Protein AF-A0A957CVJ6-F1 (afdb_monomer_lite)

Foldseek 3Di:
DPPKDKDKDWDQDPLPPDFWTWIFIAIPNDTDDAIEIADRVQKDWDFADQVPPPGTKTKIKGWAAADPPPPVCPHHDVDRAGKIWIWIWDDDPHDTDTQDTDIAHQDPPPRHQWDWAPPPPPPHIKIKGWHFDPPPPPQDDPDPPRDDPDPTFTKIFIFDDPPRHTHTDDIDGDD

Structure (mmCIF, N/CA/C/O backbone):
data_AF-A0A957CVJ6-F1
#
_entry.id   AF-A0A957CVJ6-F1
#
loop_
_atom_site.group_PDB
_atom_site.id
_atom_site.type_symbol
_atom_site.label_atom_id
_atom_site.label_alt_id
_atom_site.label_comp_id
_atom_site.label_asym_id
_atom_site.label_entity_id
_atom_site.label_seq_id
_atom_site.pdbx_PDB_ins_code
_atom_site.Cartn_x
_atom_site.Cartn_y
_atom_site.Cartn_z
_atom_site.occupancy
_atom_site.B_iso_or_equiv
_atom_site.auth_seq_id
_atom_site.auth_comp_id
_atom_site.auth_asym_id
_atom_site.auth_atom_id
_atom_site.pdbx_PDB_model_num
ATOM 1 N N . ALA A 1 1 ? -15.642 6.549 9.611 1.00 60.59 1 ALA A N 1
ATOM 2 C CA . ALA A 1 1 ? -14.632 6.277 10.655 1.00 60.59 1 ALA A CA 1
ATOM 3 C C . ALA A 1 1 ? -14.452 7.505 11.557 1.00 60.59 1 ALA A C 1
ATOM 5 O O . ALA A 1 1 ? -13.347 8.018 11.714 1.00 60.59 1 ALA A O 1
ATOM 6 N N . ASP A 1 2 ? -15.539 8.013 12.144 1.00 57.66 2 ASP A N 1
ATOM 7 C CA . ASP A 1 2 ? -15.490 9.294 12.855 1.00 57.66 2 ASP A CA 1
ATOM 8 C C . ASP A 1 2 ? -14.660 9.174 14.137 1.00 57.66 2 ASP A C 1
ATOM 10 O O . ASP A 1 2 ? -14.997 8.429 15.055 1.00 57.66 2 ASP A O 1
ATOM 14 N N . GLY A 1 3 ? -13.543 9.903 14.175 1.00 77.94 3 GLY A N 1
ATOM 15 C CA . GLY A 1 3 ? -12.664 10.013 15.340 1.00 77.94 3 GLY A CA 1
ATOM 16 C C . GLY A 1 3 ? -11.466 9.060 15.375 1.00 77.94 3 GLY A C 1
ATOM 17 O O . GLY A 1 3 ? -10.632 9.213 16.266 1.00 77.94 3 GLY A O 1
ATOM 18 N N . VAL A 1 4 ? -11.329 8.128 14.423 1.00 85.94 4 VAL A N 1
ATOM 19 C CA . VAL A 1 4 ? -10.116 7.299 14.303 1.00 85.94 4 VAL A CA 1
ATOM 20 C C . VAL A 1 4 ? -9.075 8.060 13.485 1.00 85.94 4 VAL A C 1
ATOM 22 O O . VAL A 1 4 ? -9.286 8.339 12.307 1.00 85.94 4 VAL A O 1
ATOM 25 N N . LYS A 1 5 ? -7.946 8.414 14.107 1.00 92.12 5 LYS A N 1
ATOM 26 C CA . LYS A 1 5 ? -6.844 9.103 13.418 1.00 92.12 5 LYS A CA 1
ATOM 27 C C . LYS A 1 5 ? -5.812 8.079 12.956 1.00 92.12 5 LYS A C 1
ATOM 29 O O . LYS A 1 5 ? -5.312 7.324 13.789 1.00 92.12 5 LYS A O 1
ATOM 34 N N . ALA A 1 6 ? -5.491 8.100 11.665 1.00 93.44 6 ALA A N 1
ATOM 35 C CA . ALA A 1 6 ? -4.384 7.360 11.072 1.00 93.44 6 ALA A CA 1
ATOM 36 C C . ALA A 1 6 ? -3.311 8.355 10.605 1.00 93.44 6 ALA A C 1
ATOM 38 O O . ALA A 1 6 ? -3.640 9.378 10.004 1.00 93.44 6 ALA A O 1
ATOM 39 N N . GLU A 1 7 ? -2.051 8.093 10.931 1.00 95.25 7 GLU A N 1
ATOM 40 C CA . GLU A 1 7 ? -0.919 8.951 10.582 1.00 95.25 7 GLU A CA 1
ATOM 41 C C . GLU A 1 7 ? 0.359 8.138 10.367 1.00 95.25 7 GLU A C 1
ATOM 43 O O . GLU A 1 7 ? 0.474 6.998 10.820 1.00 95.25 7 GLU A O 1
ATOM 48 N N . ILE A 1 8 ? 1.321 8.742 9.674 1.00 94.44 8 ILE A N 1
ATOM 49 C CA . ILE A 1 8 ? 2.655 8.183 9.476 1.00 94.44 8 ILE A CA 1
ATOM 50 C C . ILE A 1 8 ? 3.614 8.851 10.441 1.00 94.44 8 ILE A C 1
ATOM 52 O O . ILE A 1 8 ? 3.641 10.075 10.550 1.00 94.44 8 ILE A O 1
ATOM 56 N N . SER A 1 9 ? 4.421 8.037 11.110 1.00 93.00 9 SER A N 1
ATOM 57 C CA . SER A 1 9 ? 5.632 8.499 11.773 1.00 93.00 9 SER A CA 1
ATOM 58 C C . SER A 1 9 ? 6.821 8.065 10.937 1.00 93.00 9 SER A C 1
ATOM 60 O O . SER A 1 9 ? 7.040 6.865 10.779 1.00 93.00 9 SER A O 1
ATOM 62 N N . ALA A 1 10 ? 7.587 9.027 10.433 1.00 88.75 10 ALA A N 1
ATOM 63 C CA . ALA A 1 10 ? 8.852 8.774 9.760 1.00 88.75 10 ALA A CA 1
ATOM 64 C C . ALA A 1 10 ? 10.021 9.041 10.713 1.00 88.75 10 ALA A C 1
ATOM 66 O O . ALA A 1 10 ? 9.974 9.948 11.548 1.00 88.75 10 ALA A O 1
ATOM 67 N N . TYR A 1 11 ? 11.082 8.254 10.595 1.00 84.19 11 TYR A N 1
ATOM 68 C CA . TYR A 1 11 ? 12.363 8.559 11.214 1.00 84.19 11 TYR A CA 1
ATOM 69 C C . TYR A 1 11 ? 13.491 8.245 10.241 1.00 84.19 11 TYR A C 1
ATOM 71 O O . TYR A 1 11 ? 13.438 7.267 9.492 1.00 84.19 11 TYR A O 1
ATOM 79 N N . SER A 1 12 ? 14.531 9.080 10.264 1.00 76.12 12 SER A N 1
ATOM 80 C CA . SER A 1 12 ? 15.690 8.852 9.411 1.00 76.12 12 SER A CA 1
ATOM 81 C C . SER A 1 12 ? 16.407 7.594 9.897 1.00 76.12 12 SER A C 1
ATOM 83 O O . SER A 1 12 ? 16.763 7.474 11.076 1.00 76.12 12 SER A O 1
ATOM 85 N N . ASN A 1 13 ? 16.642 6.650 8.992 1.00 67.62 13 ASN A N 1
ATOM 86 C CA . ASN A 1 13 ? 17.568 5.568 9.265 1.00 67.62 13 ASN A CA 1
ATOM 87 C C . ASN A 1 13 ? 18.943 5.977 8.737 1.00 67.62 13 ASN A C 1
ATOM 89 O O . ASN A 1 13 ? 19.138 6.108 7.538 1.00 67.62 13 ASN A O 1
ATOM 93 N N . HIS A 1 14 ? 19.900 6.186 9.639 1.00 60.00 14 HIS A N 1
ATOM 94 C CA . HIS A 1 14 ? 21.276 6.531 9.272 1.00 60.00 14 HIS A CA 1
ATOM 95 C C . HIS A 1 14 ? 22.021 5.386 8.568 1.00 60.00 14 HIS A C 1
ATOM 97 O O . HIS A 1 14 ? 23.079 5.634 8.000 1.00 60.00 14 HIS A O 1
ATOM 103 N N . TRP A 1 15 ? 21.472 4.167 8.604 1.00 56.62 15 TRP A N 1
ATOM 104 C CA . TRP A 1 15 ? 21.948 3.015 7.834 1.00 56.62 15 TRP A CA 1
ATOM 105 C C . TRP A 1 15 ? 21.324 2.930 6.434 1.00 56.62 15 TRP A C 1
ATOM 107 O O . TRP A 1 15 ? 21.900 2.306 5.552 1.00 56.62 15 TRP A O 1
ATOM 117 N N . ALA A 1 16 ? 20.186 3.596 6.198 1.00 55.75 16 ALA A N 1
ATOM 118 C CA . ALA A 1 16 ? 19.616 3.720 4.863 1.00 55.75 16 ALA A CA 1
ATOM 119 C C . ALA A 1 16 ? 20.351 4.843 4.124 1.00 55.75 16 ALA A C 1
ATOM 121 O O . ALA A 1 16 ? 20.060 6.024 4.316 1.00 55.75 16 ALA A O 1
ATOM 122 N N . ASP A 1 17 ? 21.342 4.490 3.309 1.00 51.38 17 ASP A N 1
ATOM 123 C CA . ASP A 1 17 ? 22.129 5.472 2.563 1.00 51.38 17 ASP A CA 1
ATOM 124 C C . ASP A 1 17 ? 21.227 6.428 1.740 1.00 51.38 17 ASP A C 1
ATOM 126 O O . ASP A 1 17 ? 20.493 6.041 0.832 1.00 51.38 17 ASP A O 1
ATOM 130 N N . ALA A 1 18 ? 21.313 7.715 2.086 1.00 51.06 18 ALA A N 1
ATOM 131 C CA . ALA A 1 18 ? 21.070 8.899 1.257 1.00 51.06 18 ALA A CA 1
ATOM 132 C C . ALA A 1 18 ? 19.707 9.112 0.555 1.00 51.06 18 ALA A C 1
ATOM 134 O O . ALA A 1 18 ? 19.637 9.960 -0.342 1.00 51.06 18 ALA A O 1
ATOM 135 N N . GLY A 1 19 ? 18.604 8.466 0.952 1.00 58.41 19 GLY A N 1
ATOM 136 C CA . GLY A 1 19 ? 17.324 8.819 0.316 1.00 58.41 19 GLY A CA 1
ATOM 137 C C . GLY A 1 19 ? 16.019 8.246 0.848 1.00 58.41 19 GLY A C 1
ATOM 138 O O . GLY A 1 19 ? 14.980 8.702 0.366 1.00 58.41 19 GLY A O 1
ATOM 139 N N . ASN A 1 20 ? 16.052 7.306 1.797 1.00 66.69 20 ASN A N 1
ATOM 140 C CA . ASN A 1 20 ? 14.855 6.654 2.331 1.00 66.69 20 ASN A CA 1
ATOM 141 C C . ASN A 1 20 ? 14.751 6.851 3.847 1.00 66.69 20 ASN A C 1
ATOM 143 O O . ASN A 1 20 ? 15.716 6.638 4.580 1.00 66.69 20 ASN A O 1
ATOM 147 N N . ASP A 1 21 ? 13.557 7.218 4.298 1.00 81.81 21 ASP A N 1
ATOM 148 C CA . ASP A 1 21 ? 13.155 7.171 5.698 1.00 81.81 21 ASP A CA 1
ATOM 149 C C . ASP A 1 21 ? 12.549 5.797 6.012 1.00 81.81 21 ASP A C 1
ATOM 151 O O . ASP A 1 21 ? 12.169 5.03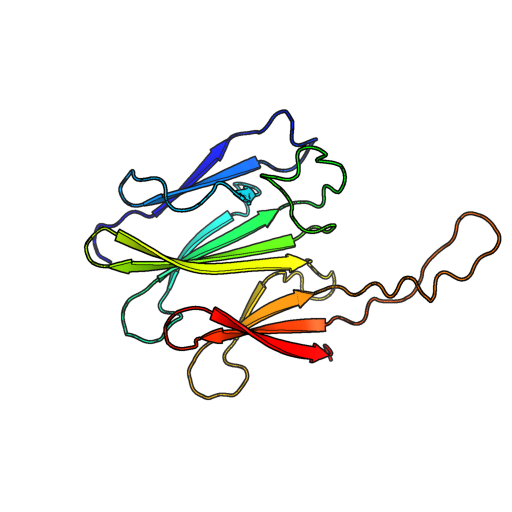4 5.117 1.00 81.81 21 ASP A O 1
ATOM 155 N N . VAL A 1 22 ? 12.430 5.487 7.302 1.00 85.56 22 VAL A N 1
ATOM 156 C CA . VAL A 1 22 ? 11.594 4.377 7.765 1.00 85.56 22 VAL A CA 1
ATOM 157 C C . VAL A 1 22 ? 10.301 4.952 8.310 1.00 85.56 22 VAL A C 1
ATOM 159 O O . VAL A 1 22 ? 10.315 5.800 9.204 1.00 85.56 22 VAL A O 1
ATOM 162 N N . CYS A 1 23 ? 9.187 4.477 7.771 1.00 89.75 23 CYS A N 1
ATOM 163 C CA . CYS A 1 23 ? 7.851 4.845 8.193 1.00 89.75 23 CYS A CA 1
ATOM 164 C C . CYS A 1 23 ? 7.213 3.741 9.026 1.00 89.75 23 CYS A C 1
ATOM 166 O O . CYS A 1 23 ? 7.423 2.550 8.809 1.00 89.75 23 CYS A O 1
ATOM 168 N N . GLN A 1 24 ? 6.364 4.164 9.953 1.00 93.31 24 GLN A N 1
ATOM 169 C CA . GLN A 1 24 ? 5.476 3.300 10.712 1.00 93.31 24 GLN A CA 1
ATOM 170 C C . GLN A 1 24 ? 4.067 3.889 10.675 1.00 93.31 24 GLN A C 1
ATOM 172 O O . GLN A 1 24 ? 3.877 5.083 10.931 1.00 93.31 24 GLN A O 1
ATOM 177 N N . LEU A 1 25 ? 3.074 3.044 10.391 1.00 95.31 25 LEU A N 1
ATOM 178 C CA . LEU A 1 25 ? 1.667 3.421 10.475 1.00 95.31 25 LEU A CA 1
ATOM 179 C C . LEU A 1 25 ? 1.222 3.463 11.942 1.00 95.31 25 LEU A C 1
ATOM 181 O O . LEU A 1 25 ? 1.420 2.504 12.692 1.00 95.31 25 LEU A O 1
ATOM 185 N N . ILE A 1 26 ? 0.596 4.571 12.338 1.00 95.12 26 ILE A N 1
ATOM 186 C CA . ILE A 1 26 ? 0.027 4.775 13.669 1.00 95.12 26 ILE A CA 1
ATOM 187 C C . ILE A 1 26 ? -1.470 5.028 13.535 1.00 95.12 26 ILE A C 1
ATOM 189 O O . ILE A 1 26 ? -1.890 5.973 12.870 1.00 95.12 26 ILE A O 1
ATOM 193 N N . VAL A 1 27 ? -2.285 4.226 14.219 1.00 93.94 27 VAL A N 1
ATOM 194 C CA . VAL A 1 27 ? -3.742 4.401 14.267 1.00 93.94 27 VAL A CA 1
ATOM 195 C C . VAL A 1 27 ? -4.197 4.433 15.711 1.00 93.94 27 VAL A C 1
ATOM 197 O O . VAL A 1 27 ? -3.889 3.536 16.489 1.00 93.94 27 VAL A O 1
ATOM 200 N N . ASN A 1 28 ? -4.890 5.500 16.113 1.00 91.69 28 ASN A N 1
ATOM 201 C CA . ASN A 1 28 ? -5.301 5.710 17.508 1.00 91.69 28 ASN A CA 1
ATOM 202 C C . ASN A 1 28 ? -4.155 5.533 18.527 1.00 91.69 28 ASN A C 1
ATOM 204 O O . ASN A 1 28 ? -4.356 5.009 19.623 1.00 91.69 28 ASN A O 1
ATOM 208 N N . ARG A 1 29 ? -2.952 6.020 18.181 1.00 90.94 29 ARG A N 1
ATOM 209 C CA . ARG A 1 29 ? -1.717 5.909 18.987 1.00 90.94 29 ARG A CA 1
ATOM 210 C C . ARG A 1 29 ? -1.180 4.481 19.151 1.00 90.94 29 ARG A C 1
ATOM 212 O O . ARG A 1 29 ? -0.334 4.254 20.012 1.00 90.94 29 ARG A O 1
ATOM 219 N N . GLN A 1 30 ? -1.653 3.531 18.352 1.00 92.06 30 GLN A N 1
ATOM 220 C CA . GLN A 1 30 ? -1.112 2.178 18.277 1.00 92.06 30 GLN A CA 1
ATOM 221 C C . GLN A 1 30 ? -0.327 2.016 16.980 1.00 92.06 30 GLN A C 1
ATOM 223 O O . GLN A 1 30 ? -0.758 2.496 15.934 1.00 92.06 30 GLN A O 1
ATOM 228 N N . LEU A 1 31 ? 0.821 1.346 17.060 1.00 93.31 31 LEU A N 1
ATOM 229 C CA . LEU A 1 31 ? 1.581 0.969 15.874 1.00 93.31 31 LEU A CA 1
ATOM 230 C C . LEU A 1 31 ? 0.841 -0.168 15.165 1.00 93.31 31 LEU A C 1
ATOM 232 O O . LEU A 1 31 ? 0.466 -1.148 15.812 1.00 93.31 31 LEU A O 1
ATOM 236 N N . LEU A 1 32 ? 0.636 -0.032 13.860 1.00 93.38 32 LEU A N 1
ATOM 237 C CA . LEU A 1 32 ? 0.062 -1.071 13.011 1.00 93.38 32 LEU A CA 1
ATOM 238 C C . LEU A 1 32 ? 1.093 -1.564 12.003 1.00 93.38 32 LEU A C 1
ATOM 240 O O . LEU A 1 32 ? 1.762 -0.750 11.368 1.00 93.38 32 LEU A O 1
ATOM 244 N N . GLY A 1 33 ? 1.161 -2.885 11.835 1.00 90.50 33 GLY A N 1
ATOM 245 C CA . GLY A 1 33 ? 2.046 -3.527 10.867 1.00 90.50 33 GLY A CA 1
ATOM 246 C C . GLY A 1 33 ? 3.531 -3.401 11.198 1.00 90.50 33 GLY A C 1
ATOM 247 O O . GLY A 1 33 ? 3.925 -2.902 12.256 1.00 90.50 33 GLY A O 1
ATOM 248 N N . GLN A 1 34 ? 4.358 -3.881 10.275 1.00 89.75 34 GLN A N 1
ATOM 249 C CA . GLN A 1 34 ? 5.807 -3.703 10.339 1.00 89.75 34 GLN A CA 1
ATOM 250 C C . GLN A 1 34 ? 6.205 -2.306 9.835 1.00 89.75 34 GLN A C 1
ATOM 252 O O . GLN A 1 34 ? 5.469 -1.714 9.038 1.00 89.75 34 GLN A O 1
ATOM 257 N N . PRO A 1 35 ? 7.367 -1.778 10.259 1.00 89.19 35 PRO A N 1
ATOM 258 C CA . PRO A 1 35 ? 7.961 -0.620 9.609 1.00 89.19 35 PRO A CA 1
ATOM 259 C C . PRO A 1 35 ? 8.194 -0.886 8.116 1.00 89.19 35 PRO A C 1
ATOM 261 O O . PRO A 1 35 ? 8.432 -2.023 7.707 1.00 89.19 35 PRO A O 1
ATOM 264 N N . PHE A 1 36 ? 8.153 0.165 7.305 1.00 86.75 36 PHE A N 1
ATOM 265 C CA . PHE A 1 36 ? 8.371 0.083 5.864 1.00 86.75 36 PHE A CA 1
ATOM 266 C C . PHE A 1 36 ? 9.204 1.261 5.367 1.00 86.75 36 PHE A C 1
ATOM 268 O O . PHE A 1 36 ? 9.156 2.356 5.930 1.00 86.75 36 PHE A O 1
ATOM 275 N N . GLY A 1 37 ? 9.959 1.046 4.292 1.00 85.25 37 GLY A N 1
ATOM 276 C CA . GLY A 1 37 ? 10.692 2.125 3.643 1.00 85.25 37 GLY A CA 1
ATOM 277 C C . GLY A 1 37 ? 9.761 3.136 2.995 1.00 85.25 37 GLY A C 1
ATOM 278 O O . GLY A 1 37 ? 8.717 2.785 2.440 1.00 85.25 37 GLY A O 1
ATOM 279 N N . CYS A 1 38 ? 10.134 4.404 3.087 1.00 86.56 38 CYS A N 1
ATOM 280 C CA . CYS A 1 38 ? 9.305 5.488 2.603 1.00 86.56 38 CYS A CA 1
ATOM 281 C C . CYS A 1 38 ? 10.114 6.761 2.335 1.00 86.56 38 CYS A C 1
ATOM 283 O O . CYS A 1 38 ? 11.291 6.881 2.670 1.00 86.56 38 CYS A O 1
ATOM 285 N N . LYS A 1 39 ? 9.430 7.761 1.790 1.00 87.56 39 LYS A N 1
ATOM 286 C CA . LYS A 1 39 ? 9.816 9.166 1.826 1.00 87.56 39 LYS A CA 1
ATOM 287 C C . LYS A 1 39 ? 8.657 9.912 2.446 1.00 87.56 39 LYS A C 1
ATOM 289 O O . LYS A 1 39 ? 7.567 9.907 1.869 1.00 87.56 39 LYS A O 1
ATOM 294 N N . GLU A 1 40 ? 8.874 10.554 3.590 1.00 83.44 40 GLU A N 1
ATOM 295 C CA . GLU A 1 40 ? 7.789 11.157 4.379 1.00 83.44 40 GLU A CA 1
ATOM 296 C C . GLU A 1 40 ? 6.888 12.071 3.527 1.00 83.44 40 GLU A C 1
ATOM 298 O O . GLU A 1 40 ? 5.671 11.910 3.501 1.00 83.44 40 GLU A O 1
ATOM 303 N N . ASN A 1 41 ? 7.491 12.946 2.714 1.00 86.25 41 ASN A N 1
ATOM 304 C CA . ASN A 1 41 ? 6.773 13.903 1.858 1.00 86.25 41 ASN A CA 1
ATOM 305 C C . ASN A 1 41 ? 5.978 13.275 0.696 1.00 86.25 41 ASN A C 1
ATOM 307 O O . ASN A 1 41 ? 5.182 13.960 0.056 1.00 86.25 41 ASN A O 1
ATOM 311 N N . PHE A 1 42 ? 6.212 11.999 0.398 1.00 87.81 42 PHE A N 1
ATOM 312 C CA . PHE A 1 42 ? 5.551 11.252 -0.675 1.00 87.81 42 PHE A CA 1
ATOM 313 C C . PHE A 1 42 ? 4.754 10.062 -0.138 1.00 87.81 42 PHE A C 1
ATOM 315 O O . PHE A 1 42 ? 4.291 9.236 -0.917 1.00 87.81 42 PHE A O 1
ATOM 322 N N . THR A 1 43 ? 4.590 9.977 1.183 1.00 90.50 43 THR A N 1
ATOM 323 C CA . THR A 1 43 ? 3.795 8.938 1.827 1.00 90.50 43 THR A CA 1
ATOM 324 C C . THR A 1 43 ? 2.452 9.516 2.234 1.00 90.50 43 THR A C 1
ATOM 326 O O . THR A 1 43 ? 2.381 10.572 2.865 1.00 90.50 43 THR A O 1
ATOM 329 N N . LYS A 1 44 ? 1.367 8.842 1.864 1.00 94.19 44 LYS A N 1
ATOM 330 C CA . LYS A 1 44 ? 0.000 9.276 2.156 1.00 94.19 44 LYS A CA 1
ATOM 331 C C . LYS A 1 44 ? -0.743 8.184 2.895 1.00 94.19 44 LYS A C 1
ATOM 333 O O . LYS A 1 44 ? -0.552 7.007 2.619 1.00 94.19 44 LYS A O 1
ATOM 338 N N . VAL A 1 45 ? -1.619 8.604 3.802 1.00 96.00 45 VAL A N 1
ATOM 339 C CA . VAL A 1 45 ? -2.594 7.732 4.459 1.00 96.00 45 VAL A CA 1
ATOM 340 C C . VAL A 1 45 ? -3.974 8.282 4.177 1.00 96.00 45 VAL A C 1
ATOM 342 O O . VAL A 1 45 ? -4.239 9.461 4.424 1.00 96.00 45 VAL A O 1
ATOM 345 N N . THR A 1 46 ? -4.848 7.434 3.662 1.00 96.00 46 THR A N 1
ATOM 346 C CA . THR A 1 46 ? -6.234 7.763 3.348 1.00 96.00 46 THR A CA 1
ATOM 347 C C . THR A 1 46 ? -7.167 6.716 3.938 1.00 96.00 46 THR A C 1
ATOM 349 O O . THR A 1 46 ? -6.765 5.604 4.268 1.00 96.00 46 THR A O 1
ATOM 352 N N . TRP A 1 47 ? -8.427 7.105 4.105 1.00 95.44 47 TRP A N 1
ATOM 353 C CA . TRP A 1 47 ? -9.515 6.180 4.391 1.00 95.44 47 TRP A CA 1
ATOM 354 C C . TRP A 1 47 ? -10.316 6.006 3.106 1.00 95.44 47 TRP A C 1
ATOM 356 O O . TRP A 1 47 ? -10.857 6.994 2.603 1.00 95.44 47 TRP A O 1
ATOM 366 N N . GLN A 1 48 ? -10.367 4.793 2.565 1.00 95.75 48 GLN A N 1
ATOM 367 C CA . GLN A 1 48 ? -11.016 4.499 1.289 1.00 95.75 48 GLN A CA 1
ATOM 368 C C . GLN A 1 48 ? -11.638 3.106 1.331 1.00 95.75 48 GLN A C 1
ATOM 370 O O . GLN A 1 48 ? -10.978 2.167 1.749 1.00 95.75 48 GLN A O 1
ATOM 375 N N . ASP A 1 49 ? -12.895 2.992 0.906 1.00 95.50 49 ASP A N 1
ATOM 376 C CA . ASP A 1 49 ? -13.589 1.708 0.757 1.00 95.50 49 ASP A CA 1
ATOM 377 C C . ASP A 1 49 ? -13.103 1.041 -0.535 1.00 95.50 49 ASP A C 1
ATOM 379 O O . ASP A 1 49 ? -13.534 1.411 -1.626 1.00 95.50 49 ASP A O 1
ATOM 383 N N . ILE A 1 50 ? -12.118 0.151 -0.409 1.00 96.38 50 ILE A N 1
ATOM 384 C CA . ILE A 1 50 ? -11.530 -0.618 -1.516 1.00 96.38 50 ILE A CA 1
ATOM 385 C C . ILE A 1 50 ? -12.087 -2.046 -1.570 1.00 96.38 50 ILE A C 1
ATOM 387 O O . ILE A 1 50 ? -11.906 -2.737 -2.569 1.00 96.38 50 ILE A O 1
ATOM 391 N N . THR A 1 51 ? -12.759 -2.505 -0.510 1.00 96.19 51 THR A N 1
ATOM 392 C CA . THR A 1 51 ? -13.417 -3.822 -0.474 1.00 96.19 51 THR A CA 1
ATOM 393 C C . THR A 1 51 ? -14.890 -3.768 -0.890 1.00 96.19 51 THR A C 1
ATOM 395 O O . THR A 1 51 ? -15.486 -4.815 -1.150 1.00 96.19 51 THR A O 1
ATOM 398 N N . HIS A 1 52 ? -15.455 -2.561 -0.996 1.00 94.62 52 HIS A N 1
ATOM 399 C CA . HIS A 1 52 ? -16.857 -2.264 -1.299 1.00 94.62 52 HIS A CA 1
ATOM 400 C C . HIS A 1 52 ? -17.843 -2.878 -0.299 1.00 94.62 52 HIS A C 1
ATOM 402 O O . HIS A 1 52 ? -18.981 -3.216 -0.640 1.00 94.62 52 HIS A O 1
ATOM 408 N N . ASP A 1 53 ? -17.424 -3.001 0.961 1.00 93.94 53 ASP A N 1
ATOM 409 C CA . ASP A 1 53 ? -18.275 -3.474 2.055 1.00 93.94 53 ASP A CA 1
ATOM 410 C C . ASP A 1 53 ? -19.021 -2.329 2.779 1.00 93.94 53 ASP A C 1
ATOM 412 O O . ASP A 1 53 ? -19.823 -2.566 3.692 1.00 93.94 53 ASP A O 1
ATOM 416 N N . GLY A 1 54 ? -18.810 -1.083 2.336 1.00 93.38 54 GLY A N 1
ATOM 417 C CA . GLY A 1 54 ? -19.387 0.125 2.915 1.00 93.38 54 GLY A CA 1
ATOM 418 C C . GLY A 1 54 ? -18.601 0.681 4.105 1.00 93.38 54 GLY A C 1
ATOM 419 O O . GLY A 1 54 ? -19.019 1.694 4.683 1.00 93.38 54 GLY A O 1
ATOM 420 N N . GLN A 1 55 ? -17.488 0.055 4.497 1.00 93.62 55 GLN A N 1
ATOM 421 C CA . GLN A 1 55 ? -16.555 0.558 5.497 1.00 93.62 55 GLN A CA 1
ATOM 422 C C . GLN A 1 55 ? -15.217 0.910 4.842 1.00 93.62 55 GLN A C 1
ATOM 424 O O . GLN A 1 55 ? -14.613 0.087 4.177 1.00 93.62 55 GLN A O 1
ATOM 429 N N . PRO A 1 56 ? -14.699 2.134 5.042 1.00 95.00 56 PRO A N 1
ATOM 430 C CA . PRO A 1 56 ? -13.416 2.489 4.464 1.00 95.00 56 PRO A CA 1
ATOM 431 C C . PRO A 1 56 ? -12.263 1.772 5.173 1.00 95.00 56 PRO A C 1
ATOM 433 O O . PRO A 1 56 ? -12.167 1.796 6.405 1.00 95.00 56 PRO A O 1
ATOM 436 N N . GLU A 1 57 ? -11.336 1.242 4.387 1.00 96.62 57 GLU A N 1
ATOM 437 C CA . GLU A 1 57 ? -10.046 0.738 4.834 1.00 96.62 57 GLU A CA 1
ATOM 438 C C . GLU A 1 57 ? -9.024 1.859 5.026 1.00 96.62 57 GLU A C 1
ATOM 440 O O . GLU A 1 57 ? -9.122 2.942 4.445 1.00 96.62 57 GLU A O 1
ATOM 445 N N . ILE A 1 58 ? -8.003 1.584 5.839 1.00 96.88 58 ILE A N 1
ATOM 446 C CA . ILE A 1 58 ? -6.814 2.431 5.929 1.00 96.88 58 ILE A CA 1
ATOM 447 C C . ILE A 1 58 ? -5.912 2.060 4.763 1.00 96.88 58 ILE A C 1
ATOM 449 O O . ILE A 1 58 ? -5.396 0.946 4.730 1.00 96.88 58 ILE A O 1
ATOM 453 N N . VAL A 1 59 ? -5.690 2.995 3.851 1.00 97.19 59 VAL A N 1
ATOM 454 C CA . VAL A 1 59 ? -4.809 2.828 2.696 1.00 97.19 59 VAL A CA 1
ATOM 455 C C . VAL A 1 59 ? -3.565 3.679 2.895 1.00 97.19 59 VAL A C 1
ATOM 457 O O . VAL A 1 59 ? -3.659 4.861 3.229 1.00 97.19 59 VAL A O 1
ATOM 460 N N . VAL A 1 60 ? -2.394 3.084 2.689 1.00 96.50 60 VAL A N 1
ATOM 461 C CA . VAL A 1 60 ? -1.107 3.776 2.685 1.00 96.50 60 VAL A CA 1
ATOM 462 C C . VAL A 1 60 ? -0.472 3.617 1.317 1.00 96.50 60 VAL A C 1
ATOM 464 O O . VAL A 1 60 ? -0.254 2.491 0.877 1.00 96.50 60 VAL A O 1
ATOM 467 N N . THR A 1 61 ? -0.118 4.731 0.681 1.00 94.38 61 THR A N 1
ATOM 468 C CA . THR A 1 61 ? 0.801 4.731 -0.461 1.00 94.38 61 THR A CA 1
ATOM 469 C C . THR A 1 61 ? 2.123 5.345 -0.033 1.00 94.38 61 THR A C 1
ATOM 471 O O . THR A 1 61 ? 2.147 6.430 0.551 1.00 94.38 61 THR A O 1
ATOM 474 N N . ALA A 1 62 ? 3.225 4.634 -0.256 1.00 91.88 62 ALA A N 1
ATOM 475 C CA . ALA A 1 62 ? 4.552 5.032 0.196 1.00 91.88 62 ALA A CA 1
ATOM 476 C C . ALA A 1 62 ? 5.566 4.912 -0.939 1.00 91.88 62 ALA A C 1
ATOM 478 O O . ALA A 1 62 ? 5.790 3.832 -1.474 1.00 91.88 62 ALA A O 1
ATOM 479 N N . LEU A 1 63 ? 6.216 6.019 -1.281 1.00 87.94 63 LEU A N 1
ATOM 480 C CA . LEU A 1 63 ? 7.344 6.017 -2.207 1.00 87.94 63 LEU A CA 1
ATOM 481 C C . LEU A 1 63 ? 8.624 5.626 -1.468 1.00 87.94 63 LEU A C 1
ATOM 483 O O . LEU A 1 63 ? 8.963 6.281 -0.488 1.00 87.94 63 LEU A O 1
ATOM 487 N N . SER A 1 64 ? 9.387 4.664 -1.978 1.00 82.12 64 SER A N 1
ATOM 488 C CA . SER A 1 64 ? 10.733 4.343 -1.492 1.00 82.12 64 SER A CA 1
ATOM 489 C C . SER A 1 64 ? 11.720 4.280 -2.662 1.00 82.12 64 SER A C 1
ATOM 491 O O . SER A 1 64 ? 11.386 3.907 -3.785 1.00 82.12 64 SER A O 1
ATOM 493 N N . GLY A 1 65 ? 12.948 4.731 -2.433 1.00 73.19 65 GLY A N 1
ATOM 494 C CA . GLY A 1 65 ? 14.032 4.689 -3.409 1.00 73.19 65 GLY A CA 1
ATOM 495 C C . GLY A 1 65 ? 14.592 3.280 -3.623 1.00 73.19 65 GLY A C 1
ATOM 496 O O . GLY A 1 65 ? 14.487 2.414 -2.753 1.00 73.19 65 GLY A O 1
ATOM 497 N N . SER A 1 66 ? 15.257 3.083 -4.765 1.00 66.81 66 SER A N 1
ATOM 498 C CA . SER A 1 66 ? 16.074 1.896 -5.032 1.00 66.81 66 SER A CA 1
ATOM 499 C C . SER A 1 66 ? 17.271 1.880 -4.088 1.00 66.81 66 SER A C 1
ATOM 501 O O . SER A 1 66 ? 18.081 2.811 -4.131 1.00 66.81 66 SER A O 1
ATOM 503 N N . ASN A 1 67 ? 17.428 0.834 -3.281 1.00 58.16 67 ASN A N 1
ATOM 504 C CA . ASN A 1 67 ? 18.710 0.592 -2.631 1.00 58.16 67 ASN A CA 1
ATOM 505 C C . ASN A 1 67 ? 19.051 -0.906 -2.612 1.00 58.16 67 ASN A C 1
ATOM 507 O O . ASN A 1 67 ? 18.718 -1.588 -1.648 1.00 58.16 67 ASN A O 1
ATOM 511 N N . PRO A 1 68 ? 19.758 -1.417 -3.636 1.00 47.81 68 PRO A N 1
ATOM 512 C CA . PRO A 1 68 ? 20.220 -2.808 -3.668 1.00 47.81 68 PRO A CA 1
ATOM 513 C C . PRO A 1 68 ? 21.329 -3.134 -2.653 1.00 47.81 68 PRO A C 1
ATOM 515 O O . PRO A 1 68 ? 21.830 -4.256 -2.646 1.00 47.81 68 PRO A O 1
ATOM 518 N N . ARG A 1 69 ? 21.783 -2.167 -1.840 1.00 45.91 69 ARG A N 1
ATOM 519 C CA . ARG A 1 69 ? 22.939 -2.320 -0.936 1.00 45.91 69 ARG A CA 1
ATOM 520 C C . ARG A 1 69 ? 22.593 -2.400 0.545 1.00 45.91 69 ARG A C 1
ATOM 522 O O . ARG A 1 69 ? 23.508 -2.369 1.364 1.00 45.91 69 ARG A O 1
ATOM 529 N N . ASP A 1 70 ? 21.318 -2.509 0.899 1.00 49.72 70 ASP A N 1
ATOM 530 C CA . ASP A 1 70 ? 20.948 -2.766 2.290 1.00 49.72 70 ASP A CA 1
ATOM 531 C C . ASP A 1 70 ? 21.203 -4.256 2.591 1.00 49.72 70 ASP A C 1
ATOM 533 O O . ASP A 1 70 ? 20.333 -5.112 2.450 1.00 49.72 70 ASP A O 1
ATOM 537 N N . GLU A 1 71 ? 22.453 -4.590 2.929 1.00 48.00 71 GLU A N 1
ATOM 538 C CA . GLU A 1 71 ? 22.855 -5.939 3.361 1.00 48.00 71 GLU A CA 1
ATOM 539 C C . GLU A 1 71 ? 22.101 -6.377 4.639 1.00 48.00 71 GLU A C 1
ATOM 541 O O . GLU A 1 71 ? 22.026 -7.569 4.941 1.00 48.00 71 GLU A O 1
ATOM 546 N N . ASP A 1 72 ? 21.455 -5.431 5.332 1.00 48.34 72 ASP A N 1
ATOM 547 C CA . ASP A 1 72 ? 20.452 -5.657 6.371 1.00 48.34 72 ASP A CA 1
ATOM 548 C C . ASP A 1 72 ? 19.043 -5.758 5.746 1.00 48.34 72 ASP A C 1
ATOM 550 O O . ASP A 1 72 ? 18.187 -4.892 5.916 1.00 48.34 72 ASP A O 1
ATOM 554 N N . TYR A 1 73 ? 18.823 -6.866 5.033 1.00 44.97 73 TYR A N 1
ATOM 555 C CA . TYR A 1 73 ? 17.655 -7.321 4.246 1.00 44.97 73 TYR A CA 1
ATOM 556 C C . TYR A 1 73 ? 16.218 -7.127 4.797 1.00 44.97 73 TYR A C 1
ATOM 558 O O . TYR A 1 73 ? 15.278 -7.674 4.226 1.00 44.97 73 TYR A O 1
ATOM 566 N N . ASN A 1 74 ? 15.982 -6.408 5.894 1.00 46.25 74 ASN A N 1
ATOM 567 C CA . ASN A 1 74 ? 14.749 -6.551 6.667 1.00 46.25 74 ASN A CA 1
ATOM 568 C C . ASN A 1 74 ? 13.868 -5.305 6.823 1.00 46.25 74 ASN A C 1
ATOM 570 O O . ASN A 1 74 ? 12.862 -5.432 7.519 1.00 46.25 74 ASN A O 1
ATOM 574 N N . VAL A 1 75 ? 14.186 -4.117 6.274 1.00 50.44 75 VAL A N 1
ATOM 575 C CA . VAL A 1 75 ? 13.388 -2.927 6.668 1.00 50.44 75 VAL A CA 1
ATOM 576 C C . VAL A 1 75 ? 12.974 -1.927 5.563 1.00 50.44 75 VAL A C 1
ATOM 578 O O . VAL A 1 75 ? 11.951 -1.271 5.754 1.00 50.44 75 VAL A O 1
ATOM 581 N N . ILE A 1 76 ? 13.677 -1.745 4.426 1.00 57.22 76 ILE A N 1
ATOM 582 C CA . ILE A 1 76 ? 13.555 -0.443 3.698 1.00 57.22 76 ILE A CA 1
ATOM 583 C C . ILE A 1 76 ? 13.332 -0.518 2.176 1.00 57.22 76 ILE A C 1
ATOM 585 O O . ILE A 1 76 ? 12.693 0.374 1.611 1.00 57.22 76 ILE A O 1
ATOM 589 N N . SER A 1 77 ? 13.778 -1.562 1.478 1.00 54.59 77 SER A N 1
ATOM 590 C CA . SER A 1 77 ? 13.477 -1.720 0.049 1.00 54.59 77 SER A CA 1
ATOM 591 C C . SER A 1 77 ? 13.599 -3.182 -0.362 1.00 54.59 77 SER A C 1
ATOM 593 O O . SER A 1 77 ? 14.693 -3.728 -0.399 1.00 54.59 77 SER A O 1
ATOM 595 N N . GLU A 1 78 ? 12.467 -3.830 -0.626 1.00 58.28 78 GLU A N 1
ATOM 596 C CA . GLU A 1 78 ? 12.420 -5.243 -1.043 1.00 58.28 78 GLU A CA 1
ATOM 597 C C . GLU A 1 78 ? 12.588 -5.411 -2.561 1.00 58.28 78 GLU A C 1
ATOM 599 O O . GLU A 1 78 ? 12.567 -6.531 -3.067 1.00 58.28 78 GLU A O 1
ATOM 604 N N . ILE A 1 79 ? 12.730 -4.304 -3.300 1.00 63.50 79 ILE A N 1
ATOM 605 C CA . ILE A 1 79 ? 12.735 -4.297 -4.762 1.00 63.50 79 ILE A CA 1
ATOM 606 C C . ILE A 1 79 ? 13.903 -3.448 -5.267 1.00 63.50 79 ILE A C 1
ATOM 608 O O . ILE A 1 79 ? 14.098 -2.317 -4.819 1.00 63.50 79 ILE A O 1
ATOM 612 N N . ASP A 1 80 ? 14.663 -3.977 -6.229 1.00 71.81 80 ASP A N 1
ATOM 613 C CA . ASP A 1 80 ? 15.808 -3.306 -6.865 1.00 71.81 80 ASP A CA 1
ATOM 614 C C . ASP A 1 80 ? 15.370 -2.210 -7.864 1.00 71.81 80 ASP A C 1
ATOM 616 O O . ASP A 1 80 ? 15.715 -2.193 -9.045 1.00 71.81 80 ASP A O 1
ATOM 620 N N . CYS A 1 81 ? 14.511 -1.303 -7.400 1.00 75.25 81 CYS A N 1
ATOM 621 C CA . CYS A 1 81 ? 14.009 -0.156 -8.140 1.00 75.25 81 CYS A CA 1
ATOM 622 C C . CYS A 1 81 ? 13.444 0.896 -7.173 1.00 75.25 81 CYS A C 1
ATOM 624 O O . CYS A 1 81 ? 13.162 0.628 -6.002 1.00 75.25 81 CYS A O 1
ATOM 626 N N . VAL A 1 82 ? 13.278 2.126 -7.666 1.00 80.00 82 VAL A N 1
ATOM 627 C CA . VAL A 1 82 ? 12.389 3.082 -7.001 1.00 80.00 82 VAL A CA 1
ATOM 628 C C . VAL A 1 82 ? 10.988 2.497 -7.112 1.00 80.00 82 VAL A C 1
ATOM 630 O O . VAL A 1 82 ? 10.558 2.179 -8.219 1.00 80.00 82 VAL A O 1
ATOM 633 N N . HIS A 1 83 ? 10.302 2.330 -5.991 1.00 84.81 83 HIS A N 1
ATOM 634 C CA . HIS A 1 83 ? 9.019 1.647 -5.953 1.00 84.81 83 HIS A CA 1
ATOM 635 C C . HIS A 1 83 ? 7.996 2.435 -5.145 1.00 84.81 83 HIS A C 1
ATOM 637 O O . HIS A 1 83 ? 8.327 3.213 -4.247 1.00 84.81 83 HIS A O 1
ATOM 643 N N . GLU A 1 84 ? 6.735 2.209 -5.475 1.00 89.25 84 GLU A N 1
ATOM 644 C CA . GLU A 1 84 ? 5.602 2.617 -4.665 1.00 89.25 84 GLU A CA 1
ATOM 645 C C . GLU A 1 84 ? 5.071 1.378 -3.949 1.00 89.25 84 GLU A C 1
ATOM 647 O O . GLU A 1 84 ? 4.895 0.319 -4.551 1.00 89.25 84 GLU A O 1
ATOM 652 N N . ARG A 1 85 ? 4.860 1.495 -2.643 1.00 90.81 85 ARG A N 1
ATOM 653 C CA . ARG A 1 85 ? 4.266 0.468 -1.797 1.00 90.81 85 ARG A CA 1
ATOM 654 C C . ARG A 1 85 ? 2.834 0.857 -1.474 1.00 90.81 85 ARG A C 1
ATOM 656 O O . ARG A 1 85 ? 2.576 1.995 -1.089 1.00 90.81 85 ARG A O 1
ATOM 663 N N . PHE A 1 86 ? 1.933 -0.105 -1.585 1.00 94.94 86 PHE A N 1
ATOM 664 C CA . PHE A 1 86 ? 0.542 -0.006 -1.186 1.00 94.94 86 PHE A CA 1
ATOM 665 C C . PHE A 1 86 ? 0.291 -0.952 -0.015 1.00 94.94 86 PHE A C 1
ATOM 667 O O . PHE A 1 86 ? 0.483 -2.166 -0.120 1.00 94.94 86 PHE A O 1
ATOM 674 N N . LEU A 1 87 ? -0.135 -0.384 1.109 1.00 95.88 87 LEU A N 1
ATOM 675 C CA . LEU A 1 87 ? -0.587 -1.124 2.282 1.00 95.88 87 LEU A CA 1
ATOM 676 C C . LEU A 1 87 ? -2.070 -0.844 2.477 1.00 95.88 87 LEU A C 1
ATOM 678 O O . LEU A 1 87 ? -2.486 0.312 2.414 1.00 95.88 87 LEU A O 1
ATOM 682 N N . ALA A 1 88 ? -2.849 -1.869 2.789 1.00 97.50 88 ALA A N 1
ATOM 683 C CA . ALA A 1 88 ? -4.232 -1.688 3.192 1.00 97.50 88 ALA A CA 1
ATOM 684 C C . ALA A 1 88 ? -4.556 -2.496 4.441 1.00 97.50 88 ALA A C 1
ATOM 686 O O . ALA A 1 88 ? -4.135 -3.646 4.588 1.00 97.50 88 ALA A O 1
ATOM 687 N N . TYR A 1 89 ? -5.335 -1.883 5.327 1.00 97.56 89 TYR A N 1
ATOM 688 C CA . TYR A 1 89 ? -5.813 -2.505 6.549 1.00 97.56 89 TYR A CA 1
ATOM 689 C C . TYR A 1 89 ? -7.318 -2.338 6.682 1.00 97.56 89 TYR A C 1
ATOM 691 O O . TYR A 1 89 ? -7.836 -1.219 6.663 1.00 97.56 89 TYR A O 1
ATOM 699 N N . GLN A 1 90 ? -7.999 -3.450 6.929 1.00 95.88 90 GLN A N 1
ATOM 700 C CA . GLN A 1 90 ? -9.396 -3.440 7.322 1.00 95.88 90 GLN A CA 1
ATOM 701 C C . GLN A 1 90 ? -9.510 -3.149 8.815 1.00 95.88 90 GLN A C 1
ATOM 703 O O . GLN A 1 90 ? -8.829 -3.774 9.635 1.00 95.88 90 GLN A O 1
ATOM 708 N N . TRP A 1 91 ? -10.347 -2.178 9.174 1.00 91.69 91 TRP A N 1
ATOM 709 C CA . TRP A 1 91 ? -10.451 -1.674 10.539 1.00 91.69 91 TRP A CA 1
ATOM 710 C C . TRP A 1 91 ? -11.766 -2.095 11.194 1.00 91.69 91 TRP A C 1
ATOM 712 O O . TRP A 1 91 ? -12.842 -1.680 10.777 1.00 91.69 91 TRP A O 1
ATOM 722 N N . TRP A 1 92 ? -11.680 -2.847 12.291 1.00 87.62 92 TRP A N 1
ATOM 723 C CA . TRP A 1 92 ? -12.837 -3.402 12.991 1.00 87.62 92 TRP A CA 1
ATOM 724 C C . TRP A 1 92 ? -12.713 -3.217 14.498 1.00 87.62 92 TRP A C 1
ATOM 726 O O . TRP A 1 92 ? -11.761 -3.698 15.103 1.00 87.62 92 TRP A O 1
ATOM 736 N N . ASN A 1 93 ? -13.702 -2.585 15.139 1.00 82.19 93 ASN A N 1
ATOM 737 C CA . ASN A 1 93 ? -13.848 -2.553 16.606 1.00 82.19 93 ASN A CA 1
ATOM 738 C C . ASN A 1 93 ? -12.555 -2.232 17.395 1.00 82.19 93 ASN A C 1
ATOM 740 O O . ASN A 1 93 ? -12.325 -2.783 18.470 1.00 82.19 93 ASN A O 1
ATOM 744 N N . GLY A 1 94 ? -11.713 -1.332 16.876 1.00 80.88 94 GLY A N 1
ATOM 745 C CA . GLY A 1 94 ? -10.456 -0.941 17.524 1.00 80.88 94 GLY A CA 1
ATOM 746 C C . GLY A 1 94 ? -9.242 -1.813 17.185 1.00 80.88 94 GLY A C 1
ATOM 747 O O . GLY A 1 94 ? -8.188 -1.603 17.777 1.00 80.88 94 GLY A O 1
ATOM 748 N N . GLY A 1 95 ? -9.379 -2.766 16.262 1.00 88.44 95 GLY A N 1
ATOM 749 C CA . GLY A 1 95 ? -8.293 -3.555 15.690 1.00 88.44 95 GLY A CA 1
ATOM 750 C C . GLY A 1 95 ? -8.183 -3.373 14.176 1.00 88.44 95 GLY A C 1
ATOM 751 O O . GLY A 1 95 ? -9.110 -2.897 13.522 1.00 88.44 95 GLY A O 1
ATOM 752 N N . ALA A 1 96 ? -7.041 -3.782 13.628 1.00 93.56 96 ALA A N 1
ATOM 753 C CA . ALA A 1 96 ? -6.753 -3.745 12.201 1.00 93.56 96 ALA A CA 1
ATOM 754 C C . ALA A 1 96 ? -6.292 -5.119 11.713 1.00 93.56 96 ALA A C 1
ATOM 756 O O . ALA A 1 96 ? -5.549 -5.804 12.416 1.00 93.56 96 ALA A O 1
ATOM 757 N N . THR A 1 97 ? -6.699 -5.497 10.506 1.00 95.81 97 THR A N 1
ATOM 758 C CA . THR A 1 97 ? -6.181 -6.670 9.790 1.00 95.81 97 THR A CA 1
ATOM 759 C C . THR A 1 97 ? -5.532 -6.185 8.506 1.00 95.81 97 THR A C 1
ATOM 761 O O . THR A 1 97 ? -6.176 -5.465 7.750 1.00 95.81 97 THR A O 1
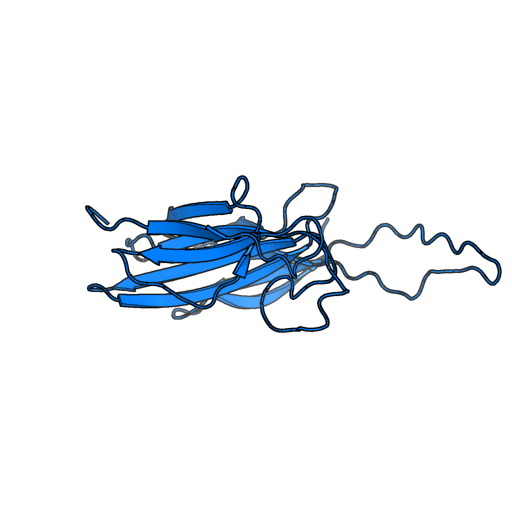ATOM 764 N N . GLU A 1 98 ? -4.266 -6.532 8.274 1.00 97.00 98 GLU A N 1
ATOM 765 C CA . GLU A 1 98 ? -3.611 -6.255 6.992 1.00 97.00 98 GLU A CA 1
ATOM 766 C C . GLU A 1 98 ? -4.296 -7.078 5.897 1.00 97.00 98 GLU A C 1
ATOM 768 O O . GLU A 1 98 ? -4.454 -8.291 6.040 1.00 97.00 98 GLU A O 1
ATOM 773 N N . ILE A 1 99 ? -4.719 -6.409 4.828 1.00 97.75 99 ILE A N 1
ATOM 774 C CA . ILE A 1 99 ? -5.395 -7.030 3.685 1.00 97.75 99 ILE A CA 1
ATOM 775 C C . ILE A 1 99 ? -4.644 -6.837 2.366 1.00 97.75 99 ILE A C 1
ATOM 777 O O . ILE A 1 99 ? -4.958 -7.514 1.390 1.00 97.75 99 ILE A O 1
ATOM 781 N N . ALA A 1 100 ? -3.663 -5.935 2.327 1.00 97.06 100 ALA A N 1
ATOM 782 C CA . ALA A 1 100 ? -2.721 -5.799 1.225 1.00 97.06 100 ALA A CA 1
ATOM 783 C C . ALA A 1 100 ? -1.391 -5.245 1.743 1.00 97.06 100 ALA A C 1
ATOM 785 O O . ALA A 1 100 ? -1.376 -4.315 2.550 1.00 97.06 100 ALA A O 1
ATOM 786 N N . ASN A 1 101 ? -0.289 -5.789 1.240 1.00 94.38 101 ASN A N 1
ATOM 787 C CA . ASN A 1 101 ? 1.051 -5.240 1.390 1.00 94.38 101 ASN A CA 1
ATOM 788 C C . ASN A 1 101 ? 1.839 -5.613 0.143 1.00 94.38 101 ASN A C 1
ATOM 790 O O . ASN A 1 101 ? 2.304 -6.741 -0.010 1.00 94.38 101 ASN A O 1
ATOM 794 N N . VAL A 1 102 ? 1.875 -4.680 -0.796 1.00 91.75 102 VAL A N 1
ATOM 795 C CA . VAL A 1 102 ? 2.406 -4.909 -2.132 1.00 91.75 102 VAL A CA 1
ATOM 796 C C . VAL A 1 102 ? 3.250 -3.726 -2.566 1.00 91.75 102 VAL A C 1
ATOM 798 O O . VAL A 1 102 ? 3.019 -2.600 -2.131 1.00 91.75 102 VAL A O 1
ATOM 801 N N . ALA A 1 103 ? 4.241 -3.962 -3.415 1.00 89.12 103 ALA A N 1
ATOM 802 C CA . ALA A 1 103 ? 5.104 -2.911 -3.929 1.00 89.12 103 ALA A CA 1
ATOM 803 C C . ALA A 1 103 ? 5.406 -3.146 -5.410 1.00 89.12 103 ALA A C 1
ATOM 805 O O . ALA A 1 103 ? 5.662 -4.277 -5.819 1.00 89.12 103 ALA A O 1
ATOM 806 N N . GLY A 1 104 ? 5.358 -2.071 -6.194 1.00 85.62 104 GLY A N 1
ATOM 807 C CA . GLY A 1 104 ? 5.625 -2.079 -7.629 1.00 85.62 104 GLY A CA 1
ATOM 808 C C . GLY A 1 104 ? 6.656 -1.023 -8.006 1.00 85.62 104 GLY A C 1
ATOM 809 O O . GLY A 1 104 ? 6.728 0.045 -7.392 1.00 85.62 104 GLY A O 1
ATOM 810 N N . CYS A 1 105 ? 7.481 -1.328 -9.002 1.00 84.00 105 CYS A N 1
ATOM 811 C CA . CYS A 1 105 ? 8.486 -0.408 -9.514 1.00 84.00 105 CYS A CA 1
ATOM 812 C C . CYS A 1 105 ? 7.833 0.769 -10.221 1.00 84.00 105 CYS A C 1
ATOM 814 O O . CYS A 1 105 ? 6.942 0.583 -11.035 1.00 84.00 105 CYS A O 1
ATOM 816 N N . ILE A 1 106 ? 8.342 1.974 -9.991 1.00 80.75 106 ILE A N 1
ATOM 817 C CA . ILE A 1 106 ? 7.897 3.148 -10.736 1.00 80.75 106 ILE A CA 1
ATOM 818 C C . ILE A 1 106 ? 8.496 3.104 -12.140 1.00 80.75 106 ILE A C 1
ATOM 820 O O . ILE A 1 106 ? 9.720 3.177 -12.303 1.00 80.75 106 ILE A O 1
ATOM 824 N N . VAL A 1 107 ? 7.632 3.010 -13.150 1.00 69.19 107 VAL A N 1
ATOM 825 C CA . VAL A 1 107 ? 8.018 3.010 -14.566 1.00 69.19 107 VAL A CA 1
ATOM 826 C C . VAL A 1 107 ? 7.906 4.436 -15.125 1.00 69.19 107 VAL A C 1
ATOM 828 O O . VAL A 1 107 ? 7.030 5.217 -14.762 1.00 69.19 107 VAL A O 1
ATOM 831 N N . GLN A 1 108 ? 8.869 4.845 -15.959 1.00 59.88 108 GLN A N 1
ATOM 832 C CA . GLN A 1 108 ? 9.040 6.251 -16.367 1.00 59.88 108 GLN A CA 1
ATOM 833 C C . GLN A 1 108 ? 7.951 6.796 -17.313 1.00 59.88 108 GLN A C 1
ATOM 835 O O . GLN A 1 108 ? 7.931 8.001 -17.556 1.00 59.88 108 GLN A O 1
ATOM 840 N N . THR A 1 109 ? 7.059 5.962 -17.846 1.00 54.38 109 THR A N 1
ATOM 841 C CA . THR A 1 109 ? 6.033 6.375 -18.821 1.00 54.38 109 THR A CA 1
ATOM 842 C C . THR A 1 109 ? 4.785 6.977 -18.179 1.00 54.38 109 THR A C 1
ATOM 844 O O . THR A 1 109 ? 4.160 7.862 -18.760 1.00 54.38 109 THR A O 1
ATOM 847 N N . ASP A 1 110 ? 4.457 6.561 -16.963 1.00 57.81 110 ASP A N 1
ATOM 848 C CA . ASP A 1 110 ? 3.205 6.884 -16.265 1.00 57.81 110 ASP A CA 1
ATOM 849 C C . ASP A 1 110 ? 3.420 7.251 -14.785 1.00 57.81 110 ASP A C 1
ATOM 851 O O . ASP A 1 110 ? 2.515 7.791 -14.147 1.00 57.81 110 ASP A O 1
ATOM 855 N N . LEU A 1 111 ? 4.640 7.037 -14.270 1.00 66.06 111 LEU A N 1
ATOM 856 C CA . LEU A 1 111 ? 5.068 7.302 -12.897 1.00 66.06 111 LEU A CA 1
ATOM 857 C C . LEU A 1 111 ? 4.253 6.565 -11.825 1.00 66.06 111 LEU A C 1
ATOM 859 O O . LEU A 1 111 ? 4.312 6.980 -10.664 1.00 66.06 111 LEU A O 1
ATOM 863 N N . TYR A 1 112 ? 3.534 5.489 -12.160 1.00 74.19 112 TYR A N 1
ATOM 864 C CA . TYR A 1 112 ? 2.891 4.667 -11.133 1.00 74.19 112 TYR A CA 1
ATOM 865 C C . TYR A 1 112 ? 3.812 3.518 -10.723 1.00 74.19 112 TYR A C 1
ATOM 867 O O . TYR A 1 112 ? 4.479 2.905 -11.553 1.00 74.19 112 TYR A O 1
ATOM 875 N N . GLY A 1 113 ? 3.860 3.229 -9.422 1.00 80.88 113 GLY A N 1
ATOM 876 C CA . GLY A 1 113 ? 4.281 1.913 -8.942 1.00 80.88 113 GLY A CA 1
ATOM 877 C C . GLY A 1 113 ? 3.065 1.084 -8.535 1.00 80.88 113 GLY A C 1
ATOM 878 O O . GLY A 1 113 ? 3.063 -0.130 -8.734 1.00 80.88 113 GLY A O 1
ATOM 879 N N . VAL A 1 114 ? 2.003 1.743 -8.048 1.00 88.81 114 VAL A N 1
ATOM 880 C CA . VAL A 1 114 ? 0.713 1.121 -7.729 1.00 88.81 114 VAL A CA 1
ATOM 881 C C . VAL A 1 114 ? -0.454 1.998 -8.181 1.00 88.81 114 VAL A C 1
ATOM 883 O O . VAL A 1 114 ? -0.452 3.207 -7.963 1.00 88.81 114 VAL A O 1
ATOM 886 N N . ARG A 1 115 ? -1.504 1.391 -8.742 1.00 90.69 115 ARG A N 1
ATOM 887 C CA . ARG A 1 115 ? -2.799 2.047 -8.979 1.00 90.69 115 ARG A CA 1
ATOM 888 C C . ARG A 1 115 ? -3.967 1.156 -8.560 1.00 90.69 115 ARG A C 1
ATOM 890 O O . ARG A 1 115 ? -3.820 -0.057 -8.440 1.00 90.69 115 ARG A O 1
ATOM 897 N N . LEU A 1 116 ? -5.115 1.788 -8.327 1.00 93.69 116 LEU A N 1
ATOM 898 C CA . LEU A 1 116 ? -6.391 1.114 -8.093 1.00 93.69 116 LEU A CA 1
ATOM 899 C C . LEU A 1 116 ? -7.279 1.294 -9.321 1.00 93.69 116 LEU A C 1
ATOM 901 O O . LEU A 1 116 ? -7.476 2.428 -9.761 1.00 93.69 116 LEU A O 1
ATOM 905 N N . GLU A 1 117 ? -7.807 0.200 -9.855 1.00 94.12 117 GLU A N 1
ATOM 906 C CA . GLU A 1 117 ? -8.590 0.193 -11.093 1.00 94.12 117 GLU A CA 1
ATOM 907 C C . GLU A 1 117 ? -9.599 -0.958 -11.066 1.00 94.12 117 GLU A C 1
ATOM 909 O O . GLU A 1 117 ? -9.242 -2.050 -10.651 1.00 94.12 117 GLU A O 1
ATOM 914 N N . ASP A 1 118 ? -10.845 -0.718 -11.477 1.00 95.69 118 ASP A N 1
ATOM 915 C CA . ASP A 1 118 ? -11.840 -1.777 -11.723 1.00 95.69 118 ASP A CA 1
ATOM 916 C C . ASP A 1 118 ? -11.621 -2.296 -13.150 1.00 95.69 118 ASP A C 1
ATOM 918 O O . ASP A 1 118 ? -12.130 -1.732 -14.124 1.00 95.69 118 ASP A O 1
ATOM 922 N N . LEU A 1 119 ? -10.744 -3.291 -13.276 1.00 94.81 119 LEU A N 1
ATOM 923 C CA . LEU A 1 119 ? -10.194 -3.736 -14.553 1.00 94.81 119 LEU A CA 1
ATOM 924 C C . LEU A 1 119 ? -11.217 -4.544 -15.359 1.00 94.81 119 LEU A C 1
ATOM 926 O O . LEU A 1 119 ? -11.260 -4.451 -16.589 1.00 94.81 119 LEU A O 1
ATOM 930 N N . ASP A 1 120 ? -12.032 -5.362 -14.689 1.00 95.00 120 ASP A N 1
ATOM 931 C CA . ASP A 1 120 ? -13.014 -6.235 -15.338 1.00 95.00 120 ASP A CA 1
ATOM 932 C C . ASP A 1 120 ? -14.461 -5.721 -15.260 1.00 95.00 120 ASP A C 1
ATOM 934 O O . ASP A 1 120 ? -15.359 -6.343 -15.837 1.00 95.00 120 ASP A O 1
ATOM 938 N N . ASN A 1 121 ? -14.669 -4.522 -14.704 1.00 95.31 121 ASN A N 1
ATOM 939 C CA . ASN A 1 121 ? -15.966 -3.856 -14.564 1.00 95.31 121 ASN A CA 1
ATOM 940 C C . ASN A 1 121 ? -16.973 -4.684 -13.750 1.00 95.31 121 ASN A C 1
ATOM 942 O O . ASN A 1 121 ? -18.184 -4.615 -14.005 1.00 95.31 121 ASN A O 1
ATOM 946 N N . ASP A 1 122 ? -16.499 -5.489 -12.796 1.00 95.06 122 ASP A N 1
ATOM 947 C CA . ASP A 1 122 ? -17.364 -6.198 -11.851 1.00 95.06 122 ASP A CA 1
ATOM 948 C C . ASP A 1 122 ? -17.828 -5.291 -10.695 1.00 95.06 122 ASP A C 1
ATOM 950 O O . ASP A 1 122 ? -18.707 -5.661 -9.906 1.00 95.06 122 ASP A O 1
ATOM 954 N N . GLY A 1 123 ? -17.314 -4.058 -10.667 1.00 92.19 123 GLY A N 1
ATOM 955 C CA . GLY A 1 123 ? -17.618 -3.074 -9.656 1.00 92.19 123 GLY A CA 1
ATOM 956 C C . GLY A 1 123 ? -16.810 -3.279 -8.390 1.00 92.19 123 GLY A C 1
ATOM 957 O O . GLY A 1 123 ? -17.245 -2.750 -7.376 1.00 92.19 123 GLY A O 1
ATOM 958 N N . GLN A 1 124 ? -15.702 -4.019 -8.409 1.00 94.75 124 GLN A N 1
ATOM 959 C CA . GLN A 1 124 ? -14.700 -4.141 -7.355 1.00 94.75 124 GLN A CA 1
ATOM 960 C C . GLN A 1 124 ? -13.349 -3.659 -7.898 1.00 94.75 124 GLN A C 1
ATOM 962 O O . GLN A 1 124 ? -12.977 -3.924 -9.029 1.00 94.75 124 GLN A O 1
ATOM 967 N N . VAL A 1 125 ? -12.606 -2.890 -7.098 1.00 96.06 125 VAL A N 1
ATOM 968 C CA . VAL A 1 125 ? -11.284 -2.419 -7.530 1.00 96.06 125 VAL A CA 1
ATOM 969 C C . VAL A 1 125 ? -10.235 -3.524 -7.400 1.00 96.06 125 VAL A C 1
ATOM 971 O O . VAL A 1 125 ? -10.197 -4.250 -6.406 1.00 96.06 125 VAL A O 1
ATOM 974 N N . GLU A 1 126 ? -9.321 -3.588 -8.359 1.00 96.75 126 GLU A N 1
ATOM 975 C CA . GLU A 1 126 ? -8.052 -4.298 -8.269 1.00 96.75 126 GLU A CA 1
ATOM 976 C C . GLU A 1 126 ? -6.911 -3.381 -7.847 1.00 96.75 126 GLU A C 1
ATOM 978 O O . GLU A 1 126 ? -6.931 -2.168 -8.069 1.00 96.75 126 GLU A O 1
ATOM 983 N N . ILE A 1 127 ? -5.866 -3.991 -7.282 1.00 95.88 127 ILE A N 1
ATOM 984 C CA . ILE A 1 127 ? -4.564 -3.341 -7.136 1.00 95.88 127 ILE A CA 1
ATOM 985 C C . ILE A 1 127 ? -3.697 -3.767 -8.316 1.00 95.88 127 ILE A C 1
ATOM 987 O O . ILE A 1 127 ? -3.422 -4.957 -8.486 1.00 95.88 127 ILE A O 1
ATOM 991 N N . ILE A 1 128 ? -3.247 -2.790 -9.097 1.00 93.25 128 ILE A N 1
ATOM 992 C CA . ILE A 1 128 ? -2.354 -3.001 -10.232 1.00 93.25 128 ILE A CA 1
ATOM 993 C C . ILE A 1 128 ? -0.967 -2.473 -9.873 1.00 93.25 128 ILE A C 1
ATOM 995 O O . ILE A 1 128 ? -0.821 -1.304 -9.508 1.00 93.25 128 ILE A O 1
ATOM 999 N N . LEU A 1 129 ? 0.048 -3.330 -9.962 1.00 89.81 129 LEU A N 1
ATOM 1000 C CA . LEU A 1 129 ? 1.440 -2.974 -9.694 1.00 89.81 129 LEU A CA 1
ATOM 1001 C C . LEU A 1 129 ? 2.232 -2.976 -10.985 1.00 89.81 129 LEU A C 1
ATOM 1003 O O . LEU A 1 129 ? 2.240 -3.990 -11.678 1.00 89.81 129 LEU A O 1
ATOM 1007 N N . ALA A 1 130 ? 2.991 -1.914 -11.230 1.00 85.19 130 ALA A N 1
ATOM 1008 C CA . ALA A 1 130 ? 4.006 -1.965 -12.267 1.00 85.19 130 ALA A CA 1
ATOM 1009 C C . ALA A 1 130 ? 5.126 -2.909 -11.818 1.00 85.19 130 ALA A C 1
ATOM 1011 O O . ALA A 1 130 ? 5.798 -2.691 -10.803 1.00 85.19 130 ALA A O 1
ATOM 1012 N N . TYR A 1 131 ? 5.344 -3.965 -12.587 1.00 76.19 131 TYR A N 1
ATOM 1013 C CA . TYR A 1 131 ? 6.440 -4.893 -12.401 1.00 76.19 131 TYR A CA 1
ATOM 1014 C C . TYR A 1 131 ? 7.388 -4.805 -13.593 1.00 76.19 131 TYR A C 1
ATOM 1016 O O . TYR A 1 131 ? 7.004 -4.845 -14.763 1.00 76.19 131 TYR A O 1
ATOM 1024 N N . ARG A 1 132 ? 8.677 -4.647 -13.293 1.00 69.12 132 ARG A N 1
ATOM 1025 C CA . ARG A 1 132 ? 9.709 -4.573 -14.320 1.00 69.12 132 ARG A CA 1
ATOM 1026 C C . ARG A 1 132 ? 10.379 -5.932 -14.445 1.00 69.12 132 ARG A C 1
ATOM 1028 O O . ARG A 1 132 ? 11.207 -6.278 -13.607 1.00 69.12 132 ARG A O 1
ATOM 1035 N N . LEU A 1 133 ? 10.125 -6.643 -15.540 1.00 55.56 133 LEU A N 1
ATOM 1036 C CA . LEU A 1 133 ? 11.072 -7.642 -16.024 1.00 55.56 133 LEU A CA 1
ATOM 1037 C C . LEU A 1 133 ? 12.091 -6.935 -16.917 1.00 55.56 133 LEU A C 1
ATOM 1039 O O . LEU A 1 133 ? 1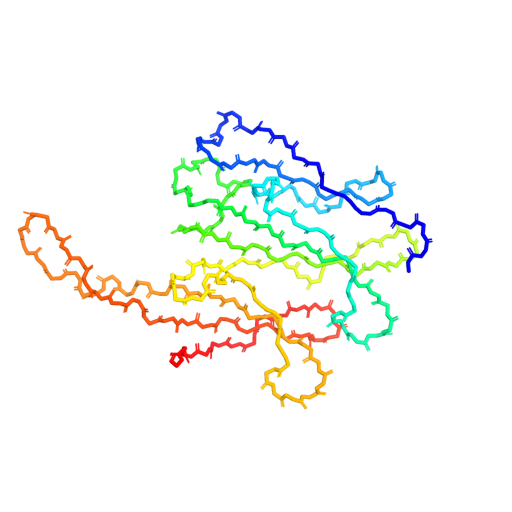1.842 -6.661 -18.088 1.00 55.56 133 LEU A O 1
ATOM 1043 N N . THR A 1 134 ? 13.280 -6.643 -16.389 1.00 50.50 134 THR A N 1
ATOM 1044 C CA . THR A 1 134 ? 14.439 -6.582 -17.281 1.00 50.50 134 THR A CA 1
ATOM 1045 C C . THR A 1 134 ? 14.771 -8.022 -17.622 1.00 50.50 134 THR A C 1
ATOM 1047 O O . THR A 1 134 ? 15.371 -8.722 -16.807 1.00 50.50 134 THR A O 1
ATOM 1050 N N . SER A 1 135 ? 14.368 -8.505 -18.794 1.00 46.91 135 SER A N 1
ATOM 1051 C CA . SER A 1 135 ? 15.018 -9.703 -19.303 1.00 46.91 135 SER A CA 1
ATOM 1052 C C . SER A 1 135 ? 16.491 -9.329 -19.516 1.00 46.91 135 SER A C 1
ATOM 1054 O O . SER A 1 135 ? 16.844 -8.524 -20.374 1.00 46.91 135 SER A O 1
ATOM 1056 N N . GLU A 1 136 ? 17.381 -9.862 -18.674 1.00 46.75 136 GLU A N 1
ATOM 1057 C CA . GLU A 1 136 ? 18.839 -9.677 -18.788 1.00 46.75 136 GLU A CA 1
ATOM 1058 C C . GLU A 1 136 ? 19.392 -10.187 -20.140 1.00 46.75 136 GLU A C 1
ATOM 1060 O O . GLU A 1 136 ? 20.572 -10.024 -20.446 1.00 46.75 136 GLU A O 1
ATOM 1065 N N . SER A 1 137 ? 18.554 -10.809 -20.973 1.00 47.19 137 SER A N 1
ATOM 1066 C CA . SER A 1 137 ? 18.947 -11.570 -22.154 1.00 47.19 137 SER A CA 1
ATOM 1067 C C . SER A 1 137 ? 19.351 -10.755 -23.384 1.00 47.19 137 SER A C 1
ATOM 1069 O O . SER A 1 137 ? 19.867 -11.359 -24.319 1.00 47.19 137 SER A O 1
ATOM 1071 N N . GLU A 1 138 ? 19.182 -9.429 -23.418 1.00 47.94 138 GLU A N 1
ATOM 1072 C CA . GLU A 1 138 ? 19.530 -8.623 -24.610 1.00 47.94 138 GLU A CA 1
ATOM 1073 C C . GLU A 1 138 ? 20.618 -7.566 -24.378 1.00 47.94 138 GLU A C 1
ATOM 1075 O O . GLU A 1 138 ? 20.809 -6.645 -25.175 1.00 47.94 138 GLU A O 1
ATOM 1080 N N . CYS A 1 139 ? 21.415 -7.715 -23.322 1.00 53.38 139 CYS A N 1
ATOM 1081 C CA . CYS A 1 139 ? 22.651 -6.954 -23.184 1.00 53.38 139 CYS A CA 1
ATOM 1082 C C . CYS A 1 139 ? 23.731 -7.542 -24.117 1.00 53.38 139 CYS A C 1
ATOM 1084 O O . CYS A 1 139 ? 24.592 -8.320 -23.710 1.00 53.38 139 CYS A O 1
ATOM 1086 N N . HIS A 1 140 ? 23.689 -7.186 -25.403 1.00 52.09 140 HIS A N 1
ATOM 1087 C CA . HIS A 1 140 ? 24.721 -7.570 -26.366 1.00 52.09 140 HIS A CA 1
ATOM 1088 C C . HIS A 1 140 ? 25.907 -6.597 -26.328 1.00 52.09 140 HIS A C 1
ATOM 1090 O O . HIS A 1 140 ? 25.820 -5.463 -26.793 1.00 52.09 140 HIS A O 1
ATOM 1096 N N . GLY A 1 141 ? 27.054 -7.066 -25.833 1.00 49.88 141 GLY A N 1
ATOM 1097 C CA . GLY A 1 141 ? 28.332 -6.374 -25.987 1.00 49.88 141 GLY A CA 1
ATOM 1098 C C . GLY A 1 141 ? 29.493 -7.130 -25.344 1.00 49.88 141 GLY A C 1
ATOM 1099 O O . GLY A 1 141 ? 29.552 -7.256 -24.129 1.00 49.88 141 GLY A O 1
ATOM 1100 N N . GLU A 1 142 ? 30.457 -7.591 -26.145 1.00 55.28 142 GLU A N 1
ATOM 1101 C CA . GLU A 1 142 ? 31.728 -8.150 -25.643 1.00 55.28 142 GLU A CA 1
ATOM 1102 C C . GLU A 1 142 ? 32.702 -7.058 -25.141 1.00 55.28 142 GLU A C 1
ATOM 1104 O O . GLU A 1 142 ? 33.757 -7.371 -24.593 1.00 55.28 142 GLU A O 1
ATOM 1109 N N . TYR A 1 143 ? 32.366 -5.771 -25.307 1.00 55.09 143 TYR A N 1
ATOM 1110 C CA . TYR A 1 143 ? 33.240 -4.640 -24.988 1.00 55.09 143 TYR A CA 1
ATOM 1111 C C . TYR A 1 143 ? 32.521 -3.539 -24.199 1.00 55.09 143 TYR A C 1
ATOM 1113 O O . TYR A 1 143 ? 31.446 -3.078 -24.569 1.00 55.09 143 TYR A O 1
ATOM 1121 N N . TYR A 1 144 ? 33.162 -3.112 -23.107 1.00 46.03 144 TYR A N 1
ATOM 1122 C CA . TYR A 1 144 ? 32.683 -2.087 -22.180 1.00 46.03 144 TYR A CA 1
ATOM 1123 C C . TYR A 1 144 ? 32.617 -0.678 -22.810 1.00 46.03 144 TYR A C 1
ATOM 1125 O O . TYR A 1 144 ? 33.553 -0.297 -23.518 1.00 46.03 144 TYR A O 1
ATOM 1133 N N . PRO A 1 145 ? 31.614 0.148 -22.447 1.00 47.81 145 PRO A N 1
ATOM 1134 C CA . PRO A 1 145 ? 30.482 -0.177 -21.575 1.00 47.81 145 PRO A CA 1
ATOM 1135 C C . PRO A 1 145 ? 29.336 -0.852 -22.347 1.00 47.81 145 PRO A C 1
ATOM 1137 O O . PRO A 1 145 ? 28.971 -0.430 -23.442 1.00 47.81 145 PRO A O 1
ATOM 1140 N N . ILE A 1 146 ? 28.765 -1.899 -21.747 1.00 51.25 146 ILE A N 1
ATOM 1141 C CA . ILE A 1 146 ? 27.562 -2.575 -22.240 1.00 51.25 146 ILE A CA 1
ATOM 1142 C C . ILE A 1 146 ? 26.389 -1.604 -22.058 1.00 51.25 146 ILE A C 1
ATOM 1144 O O . ILE A 1 146 ? 26.039 -1.258 -20.931 1.00 51.25 146 ILE A O 1
ATOM 1148 N N . TYR A 1 147 ? 25.813 -1.133 -23.162 1.00 48.69 147 TYR A N 1
ATOM 1149 C CA . TYR A 1 147 ? 24.590 -0.335 -23.154 1.00 48.69 147 TYR A CA 1
ATOM 1150 C C . TYR A 1 147 ? 23.406 -1.257 -23.432 1.00 48.69 147 TYR A C 1
ATOM 1152 O O . TYR A 1 147 ? 23.268 -1.755 -24.547 1.00 48.69 147 TYR A O 1
ATOM 1160 N N . CYS A 1 148 ? 22.555 -1.478 -22.434 1.00 54.41 148 CYS A N 1
ATOM 1161 C CA . CYS A 1 148 ? 21.301 -2.198 -22.627 1.00 54.41 148 CYS A CA 1
ATOM 1162 C C . CYS A 1 148 ? 20.228 -1.168 -23.023 1.00 54.41 148 CYS A C 1
ATOM 1164 O O . CYS A 1 148 ? 19.906 -0.274 -22.242 1.00 54.41 148 CYS A O 1
ATOM 1166 N N . TRP A 1 149 ? 19.752 -1.253 -24.268 1.00 49.97 149 TRP A N 1
ATOM 1167 C CA . TRP A 1 149 ? 18.752 -0.350 -24.861 1.00 49.97 149 TRP A CA 1
ATOM 1168 C C . TRP A 1 149 ? 17.373 -1.002 -25.010 1.00 49.97 149 TRP A C 1
ATOM 1170 O O . TRP A 1 149 ? 16.531 -0.470 -25.729 1.00 49.97 149 TRP A O 1
ATOM 1180 N N . SER A 1 150 ? 17.120 -2.149 -24.376 1.00 56.94 150 SER A N 1
ATOM 1181 C CA . SER A 1 150 ? 15.764 -2.686 -24.357 1.00 56.94 150 SER A CA 1
ATOM 1182 C C . SER A 1 150 ? 14.898 -1.809 -23.456 1.00 56.94 150 SER A C 1
ATOM 1184 O O . SER A 1 150 ? 15.170 -1.633 -22.263 1.00 56.94 150 SER A O 1
ATOM 1186 N N . GLU A 1 151 ? 13.863 -1.220 -24.050 1.00 58.72 151 GLU A N 1
ATOM 1187 C CA . GLU A 1 151 ? 12.752 -0.685 -23.279 1.00 58.72 151 GLU A CA 1
ATOM 1188 C C . GLU A 1 151 ? 12.130 -1.881 -22.545 1.00 58.72 151 GLU A C 1
ATOM 1190 O O . GLU A 1 151 ? 11.772 -2.866 -23.194 1.00 58.72 151 GLU A O 1
ATOM 1195 N N . PRO A 1 152 ? 12.106 -1.883 -21.202 1.00 62.72 152 PRO A N 1
ATOM 1196 C CA . PRO A 1 152 ? 11.495 -2.980 -20.469 1.00 62.72 152 PRO A CA 1
ATOM 1197 C C . PRO A 1 152 ? 10.026 -3.063 -20.881 1.00 62.72 152 PRO A C 1
ATOM 1199 O O . PRO A 1 152 ? 9.330 -2.054 -20.798 1.00 62.72 152 PRO A O 1
ATOM 1202 N N . THR A 1 153 ? 9.559 -4.240 -21.300 1.00 68.06 153 THR A N 1
ATOM 1203 C CA . THR A 1 153 ? 8.121 -4.468 -21.462 1.00 68.06 153 THR A CA 1
ATOM 1204 C C . THR A 1 153 ? 7.489 -4.333 -20.078 1.00 68.06 153 THR A C 1
ATOM 1206 O O . THR A 1 153 ? 7.857 -5.106 -19.184 1.00 68.06 153 THR A O 1
ATOM 1209 N N . PRO A 1 154 ? 6.615 -3.341 -19.848 1.00 72.12 154 PRO A N 1
ATOM 1210 C CA . PRO A 1 154 ? 5.924 -3.240 -18.575 1.00 72.12 154 PRO A CA 1
ATOM 1211 C C . PRO A 1 154 ? 5.029 -4.470 -18.416 1.00 72.12 154 PRO A C 1
ATOM 1213 O O . PRO A 1 154 ? 4.298 -4.836 -19.334 1.00 72.12 154 PRO A O 1
ATOM 1216 N N . ILE A 1 155 ? 5.122 -5.135 -17.269 1.00 82.94 155 ILE A N 1
ATOM 1217 C CA . ILE A 1 155 ? 4.192 -6.194 -16.886 1.00 82.94 155 ILE A CA 1
ATOM 1218 C C . ILE A 1 155 ? 3.487 -5.706 -15.638 1.00 82.94 155 ILE A C 1
ATOM 1220 O O . ILE A 1 155 ? 4.126 -5.358 -14.651 1.00 82.94 155 ILE A O 1
ATOM 1224 N N . ASP A 1 156 ? 2.169 -5.673 -15.678 1.00 88.75 156 ASP A N 1
ATOM 1225 C CA . ASP A 1 156 ? 1.363 -5.296 -14.535 1.00 88.75 156 ASP A CA 1
ATOM 1226 C C . ASP A 1 156 ? 0.988 -6.554 -13.743 1.00 88.75 156 ASP A C 1
ATOM 1228 O O . ASP A 1 156 ? 0.441 -7.509 -14.293 1.00 88.75 156 ASP A O 1
ATOM 1232 N N . HIS A 1 157 ? 1.256 -6.567 -12.437 1.00 92.44 157 HIS A N 1
ATOM 1233 C CA . HIS A 1 157 ? 0.716 -7.589 -11.540 1.00 92.44 157 HIS A CA 1
ATOM 1234 C C . HIS A 1 157 ? -0.642 -7.145 -11.014 1.00 92.44 157 HIS A C 1
ATOM 1236 O O . HIS A 1 157 ? -0.772 -6.064 -10.437 1.00 92.44 157 HIS A O 1
ATOM 1242 N N . VAL A 1 158 ? -1.635 -8.017 -11.152 1.00 94.88 158 VAL A N 1
ATOM 1243 C CA . VAL A 1 158 ? -3.012 -7.763 -10.730 1.00 94.88 158 VAL A CA 1
ATOM 1244 C C . VAL A 1 158 ? -3.299 -8.516 -9.442 1.00 94.88 158 VAL A C 1
ATOM 1246 O O . VAL A 1 158 ? -3.107 -9.733 -9.366 1.00 94.88 158 VAL A O 1
ATOM 1249 N N . TYR A 1 159 ? -3.806 -7.804 -8.440 1.00 97.25 159 TYR A N 1
ATOM 1250 C CA . TYR A 1 159 ? -4.286 -8.387 -7.194 1.00 97.25 159 TYR A CA 1
ATOM 1251 C C . TYR A 1 159 ? -5.784 -8.148 -7.057 1.00 97.25 159 TYR A C 1
ATOM 1253 O O . TYR A 1 159 ? -6.238 -7.004 -7.087 1.00 97.25 159 TYR A O 1
ATOM 1261 N N . LYS A 1 160 ? -6.535 -9.233 -6.853 1.00 97.69 160 LYS A N 1
ATOM 1262 C CA . LYS A 1 160 ? -7.990 -9.207 -6.666 1.00 97.69 160 LYS A CA 1
ATOM 1263 C C . LYS A 1 160 ? -8.359 -9.468 -5.216 1.00 97.69 160 LYS A C 1
ATOM 1265 O O . LYS A 1 160 ? -7.705 -10.260 -4.532 1.00 97.69 160 LYS A O 1
ATOM 1270 N N . TRP A 1 161 ? -9.435 -8.846 -4.758 1.00 97.56 161 TRP A N 1
ATOM 1271 C CA . TRP A 1 161 ? -10.037 -9.171 -3.473 1.00 97.56 161 TRP A CA 1
ATOM 1272 C C . TRP A 1 161 ? -10.668 -10.568 -3.510 1.00 97.56 161 TRP A C 1
ATOM 1274 O O . TRP A 1 161 ? -11.473 -10.879 -4.382 1.00 97.56 161 TRP A O 1
ATOM 1284 N N . ASN A 1 162 ? -10.330 -11.428 -2.547 1.00 96.81 162 ASN A N 1
ATOM 1285 C CA . ASN A 1 162 ? -10.898 -12.781 -2.455 1.00 96.81 162 ASN A CA 1
ATOM 1286 C C . ASN A 1 162 ? -11.939 -12.950 -1.331 1.00 96.81 162 ASN A C 1
ATOM 1288 O O . ASN A 1 162 ? -12.286 -14.078 -0.979 1.00 96.81 162 ASN A O 1
ATOM 1292 N N . GLY A 1 163 ? -12.392 -11.849 -0.725 1.00 96.06 163 GLY A N 1
ATOM 1293 C CA . GLY A 1 163 ? -13.228 -11.866 0.480 1.00 96.06 163 GLY A CA 1
ATOM 1294 C C . GLY A 1 163 ? -12.450 -11.810 1.799 1.00 96.06 163 GLY A C 1
ATOM 1295 O O . GLY A 1 163 ? -13.066 -11.788 2.862 1.00 96.06 163 GLY A O 1
ATOM 1296 N N . THR A 1 164 ? -11.116 -11.827 1.773 1.00 96.69 164 THR A N 1
ATOM 1297 C CA . THR A 1 164 ? -10.275 -11.745 2.983 1.00 96.69 164 THR A CA 1
ATOM 1298 C C . THR A 1 164 ? -9.030 -10.882 2.792 1.00 96.69 164 THR A C 1
ATOM 1300 O O . THR A 1 164 ? -8.661 -10.149 3.704 1.00 96.69 164 THR A O 1
ATOM 1303 N N . ALA A 1 165 ? -8.377 -10.965 1.635 1.00 97.62 165 ALA A N 1
ATOM 1304 C CA . ALA A 1 165 ? -7.204 -10.171 1.290 1.00 97.62 165 ALA A CA 1
ATOM 1305 C C . ALA A 1 165 ? -7.159 -9.924 -0.222 1.00 97.62 165 ALA A C 1
ATOM 1307 O O . ALA A 1 165 ? -7.792 -10.641 -1.004 1.00 97.62 165 ALA A O 1
ATOM 1308 N N . PHE A 1 166 ? -6.372 -8.935 -0.630 1.00 97.75 166 PHE A N 1
ATOM 1309 C CA . PHE A 1 166 ? -5.948 -8.798 -2.013 1.00 97.75 166 PHE A CA 1
ATOM 1310 C C . PHE A 1 166 ? -4.877 -9.844 -2.303 1.00 97.75 166 PHE A C 1
ATOM 1312 O O . PHE A 1 166 ? -3.838 -9.896 -1.644 1.00 97.75 166 PHE A O 1
ATOM 1319 N N . VAL A 1 167 ? -5.142 -10.704 -3.280 1.00 96.88 167 VAL A N 1
ATOM 1320 C CA . VAL A 1 167 ? -4.263 -11.815 -3.646 1.00 96.88 167 VAL A CA 1
ATOM 1321 C C . VAL A 1 167 ? -3.858 -11.705 -5.100 1.00 96.88 167 VAL A C 1
ATOM 1323 O O . VAL A 1 167 ? -4.663 -11.313 -5.944 1.00 96.88 167 VAL A O 1
ATOM 1326 N N . PHE A 1 168 ? -2.609 -12.068 -5.384 1.00 95.31 168 PHE A N 1
ATOM 1327 C CA . PHE A 1 168 ? -2.101 -12.106 -6.746 1.00 95.31 168 PHE A CA 1
ATOM 1328 C C . PHE A 1 168 ? -2.988 -13.012 -7.606 1.00 95.31 168 PHE A C 1
ATOM 1330 O O . PHE A 1 168 ? -3.250 -14.163 -7.246 1.00 95.31 168 PHE A O 1
ATOM 1337 N N . TRP A 1 169 ? -3.459 -12.468 -8.721 1.00 95.69 169 TRP A N 1
ATOM 1338 C CA . TRP A 1 169 ? -4.379 -13.130 -9.636 1.00 95.69 169 TRP A CA 1
ATOM 1339 C C . TRP A 1 169 ? -3.712 -13.465 -10.969 1.00 95.69 169 TRP A C 1
ATOM 1341 O O . TRP A 1 16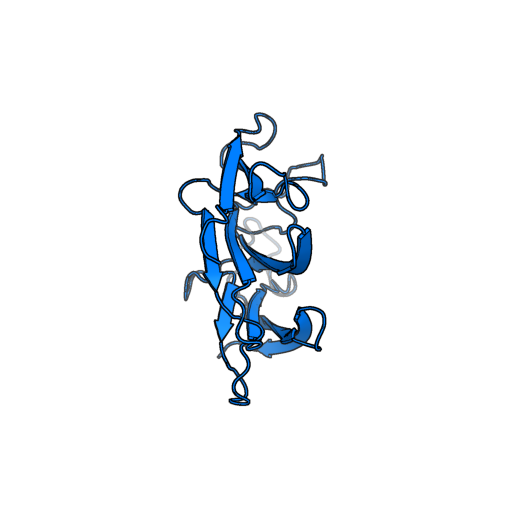9 ? -3.904 -14.567 -11.484 1.00 95.69 169 TRP A O 1
ATOM 1351 N N . GLY A 1 170 ? -2.907 -12.548 -11.508 1.00 94.31 170 GLY A N 1
ATOM 1352 C CA . GLY A 1 170 ? -2.233 -12.741 -12.785 1.00 94.31 170 GLY A CA 1
ATOM 1353 C C . GLY A 1 170 ? -1.413 -11.535 -13.230 1.00 94.31 170 GLY A C 1
ATOM 1354 O O . GLY A 1 170 ? -1.318 -10.531 -12.523 1.00 94.31 170 GLY A O 1
ATOM 1355 N N . GLU A 1 171 ? -0.835 -11.668 -14.417 1.00 91.94 171 GLU A N 1
ATOM 1356 C CA . GLU A 1 171 ? -0.024 -10.655 -15.090 1.00 91.94 171 GLU A CA 1
ATOM 1357 C C . GLU A 1 171 ? -0.782 -10.104 -16.304 1.00 91.94 171 GLU A C 1
ATOM 1359 O O . GLU A 1 171 ? -1.499 -10.847 -16.982 1.00 91.94 171 GLU A O 1
ATOM 1364 N N . LEU A 1 172 ? -0.604 -8.817 -16.591 1.00 86.38 172 LEU A N 1
ATOM 1365 C CA . LEU A 1 172 ? -1.004 -8.184 -17.845 1.00 86.38 172 LEU A CA 1
ATOM 1366 C C . LEU A 1 172 ? 0.251 -7.655 -18.528 1.00 86.38 172 LEU A C 1
ATOM 1368 O O . LEU A 1 172 ? 1.058 -6.975 -17.899 1.00 86.38 172 LEU A O 1
ATOM 1372 N N . GLU A 1 173 ? 0.416 -7.937 -19.812 1.00 79.62 173 GLU A N 1
ATOM 1373 C CA . GLU A 1 173 ? 1.414 -7.229 -20.611 1.00 79.62 173 GLU A CA 1
ATOM 1374 C C . GLU A 1 173 ? 0.899 -5.801 -20.833 1.00 79.62 173 GLU A C 1
ATOM 1376 O O . GLU A 1 173 ? -0.235 -5.622 -21.283 1.00 79.62 173 GLU A O 1
ATOM 1381 N N . GLY A 1 174 ? 1.688 -4.794 -20.453 1.00 65.25 174 GLY A N 1
ATOM 1382 C CA . GLY A 1 174 ? 1.314 -3.396 -20.650 1.00 65.25 174 GLY A CA 1
ATOM 1383 C C . GLY A 1 174 ? 1.284 -3.048 -22.140 1.00 65.25 174 GLY A C 1
ATOM 1384 O O . GLY A 1 174 ? 2.197 -3.422 -22.880 1.00 65.25 174 GLY A O 1
ATOM 1385 N N . GLU A 1 175 ? 0.212 -2.372 -22.566 1.00 54.25 175 GLU A N 1
ATOM 1386 C CA . GLU A 1 175 ? 0.016 -1.873 -23.940 1.00 54.25 175 GLU A CA 1
ATOM 1387 C C . GLU A 1 175 ? 0.914 -0.676 -24.287 1.00 54.25 175 GLU A C 1
ATOM 1389 O O . GLU A 1 175 ? 1.151 0.186 -23.407 1.00 54.25 175 GLU A O 1
#

Secondary structure (DSSP, 8-state):
-TT--EEEEEEE-TTS-SS-EEEEEEETTEEEEEEEEE-GGG-EEEEE-SS-SSS-EEEEEEEE---TT-SSTTSS-SSSS-EEEEEEEEEETTEEEEEEEEEEEPPTTT--SEEEE-SSSSS-PEEEEEEE---GGG---SSSS----PPP-EEEEEEEE-SSSEEEEEEEE--

Radius of gyration: 17.81 Å; chains: 1; bounding box: 53×27×45 Å

pLDDT: mean 79.99, std 17.58, range [44.97, 97.75]

Sequence (175 aa):
ADGVKAEISAYSNHWADAGNDVCQLIVNRQLLGQPFGCKENFTKVTWQDITHDGQPEIVVTALSGSNPRDEDYNVISEIDCVHERFLAYQWWNGGATEIANVAGCIVQTDLYGVRLEDLDNDGQVEIILAYRLTSESECHGEYYPIYCWSEPTPIDHVYKWNGTAFVFWGELEGE

=== Feature glossary ===
Legend for the data blocks above and below:

— What the protein is —

The amino-acid sequence is the protein's primary structure: the linear order of residues from the N-terminus to the C-terminus, written in one-letter code. Everything else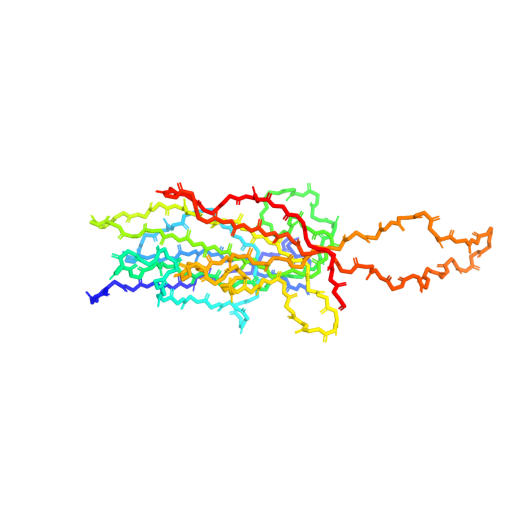 here — the 3D coordinates, the secondary structure, the domain annotations — is ultimately a consequence of this string.

Functional annotations link the protein to curated databases. InterPro entries identify conserved domains and families by matching the sequence against member-database signatures (Pfam, PROSITE, CDD, …). Gene Ontology (GO) terms describe molecular function, biological process, and cellular component in a controlled vocabulary. CATH places the structure in a hierarchical fold classification (Class/Architecture/Topology/Homologous-superfamily). The organism is the source species.

— Where its atoms are —

Atomic coordinates in PDBx/mmCIF format — the same representation the Protein Data Bank distributes. Each line of the _atom_site loop places one backbone atom in Cartesian space (units: ångströms, origin: arbitrary).

The six renders are orthographic views along the three Cartesian axes in both directions. Representation (cartoon, sticks, or surface) and color scheme (sequence-rainbow or by-chain) vary across proteins so the training set covers all the common visualization conventions.

— Local backbone conformation —

Eight-state secondary structure (DSSP): H is the canonical α-helix, G the tighter 3₁₀-helix, I the wider π-helix; E/B are β-structure, T and S are turns and bends, and '-' is everything else. DSSP derives these from the pattern of main-chain N–H···O=C hydrogen bonds, not from the sequence.

Three-state secondary structure (P-SEA) collapses the eight DSSP classes into helix (a), strand (b), and coil (c).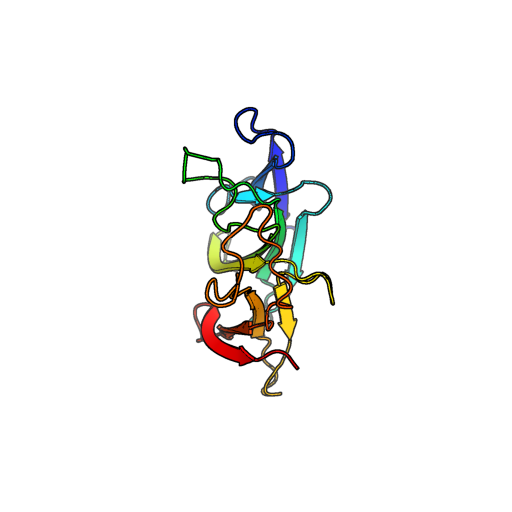 P-SEA assigns these from Cα geometry alone — distances and angles — without requiring backbone oxygens, so it works on any Cα trace.

φ (phi) and ψ (psi) are the two rotatable backbone dihedrals per residue: φ is the C(i-1)–N–Cα–C torsion, ψ is the N–Cα–C–N(i+1) torsion, both in degrees on (−180°, 180°]. α-helical residues cluster near (−60°, −45°); β-strand residues near (−120°, +130°). A Ramachandran plot is simply a scatter of (φ, ψ) for every residue.

— Global shape and packing —

The geometric summary reports three shape descriptors. Rg (radius of gyration) measures how spread out the Cα atoms are about their centre of mass; compact globular proteins have small Rg, elongated or unfolded ones large. Cα contacts (<8 Å, |i−j|>4) count long-range residue pairs in spatial proximity — high for tightly packed folds, near zero for rods or random coil. The bounding-box extents give the protein's footprint along x, y, z in Å.

SASA measures how much of the protein is reachable by solvent. It is computed by rolling a water-sized probe over the atomic surface and summing the exposed area (Å²). Per-residue SASA distinguishes core (buried, low SASA) from surface (exposed, high SASA) residues; total SASA is a whole-molecule size measure.

Plot images: a contact map (which residues are close in 3D, as an N×N binary image), a Ramachandran scatter (backbone torsion angles, revealing secondary-structure composition at a glance), and — for AlphaFold structures — a PAE heatmap (pairwise prediction confidence).

— Structural neighborhood —

A 3Di character summarizes, for each residue, the relative orientation of the Cα frame of its nearest spatial neighbor. Because it encodes fold topology rather than chemistry, 3Di alignments detect remote structural similarity that sequence alignment misses.

The Foldseek neighbor list gives the closest experimentally determined structures in the PDB, ranked by structural alignment. TM-score near 1 means near-identical fold; near 0.3 means only rough topology match. This is how one finds what a novel AlphaFold prediction most resembles in the solved-structure universe.

— Confidence and disorder —

For AlphaFold models, the B-factor field carries pLDDT — the model's own estimate of local accuracy on a 0–100 scale. Regions with pLDDT<50 should be treated as essentially unmodeled; they often correspond to intrinsically disordered segments.

Crystallographic B-factors measure how much each atom's electron density is smeared out, in Å². They rise in mobile loops and surface residues and fall in the buried interior. In AlphaFold models this column is repurposed to hold pLDDT instead.

Predicted Aligned Error (PAE) is an AlphaFold confidence matrix: entry (i, j) is the expected error in the position of residue j, in ångströms, when the prediction is superimposed on the true structure at residue i. Low PAE within a block of residues means that block is internally rigid and well-predicted; high PAE between two blocks means their relative placement is uncertain even if each block individually is confident.